Protein AF-A0A090X967-F1 (afdb_monomer_lite)

pLDDT: mean 77.28, std 18.99, range [38.06, 96.94]

Organism: Ixodes ricinus (NCBI:txid34613)

Structure (mmCIF, N/CA/C/O backbone):
data_AF-A0A090X967-F1
#
_entry.id   AF-A0A090X967-F1
#
loop_
_atom_site.group_PDB
_atom_site.id
_atom_site.type_symbol
_atom_site.label_atom_id
_atom_site.label_alt_id
_atom_site.label_comp_id
_atom_site.label_asym_id
_atom_site.label_entity_id
_atom_site.label_seq_id
_atom_site.pdbx_PDB_ins_code
_atom_site.Cartn_x
_atom_site.Cartn_y
_atom_site.Cartn_z
_atom_site.occupancy
_atom_site.B_iso_or_equiv
_atom_site.auth_seq_id
_atom_site.auth_comp_id
_atom_site.auth_asym_id
_atom_site.auth_atom_id
_atom_site.pdbx_PDB_model_num
ATOM 1 N N . CYS A 1 1 ? 17.872 -12.571 -24.829 1.00 38.84 1 CYS A N 1
ATOM 2 C CA . CYS A 1 1 ? 18.139 -11.143 -24.567 1.00 38.84 1 CYS A CA 1
ATOM 3 C C . CYS A 1 1 ? 17.683 -10.831 -23.149 1.00 38.84 1 CYS A C 1
ATOM 5 O O . CYS A 1 1 ? 16.483 -10.808 -22.916 1.00 38.84 1 CYS A O 1
ATOM 7 N N . ALA A 1 2 ? 18.601 -10.692 -22.192 1.00 49.22 2 ALA A N 1
ATOM 8 C CA . ALA A 1 2 ? 18.237 -10.235 -20.854 1.00 49.22 2 ALA A CA 1
ATOM 9 C C . ALA A 1 2 ? 18.097 -8.708 -20.913 1.00 49.22 2 ALA A C 1
ATOM 11 O O . ALA A 1 2 ? 19.083 -8.008 -21.132 1.00 49.22 2 ALA A O 1
ATOM 12 N N . HIS A 1 3 ? 16.870 -8.200 -20.824 1.00 57.50 3 HIS A N 1
ATOM 13 C CA . HIS A 1 3 ? 16.638 -6.767 -20.684 1.00 57.50 3 HIS A CA 1
ATOM 14 C C . HIS A 1 3 ? 16.935 -6.409 -19.226 1.00 57.50 3 HIS A C 1
ATOM 16 O O . HIS A 1 3 ? 16.287 -6.940 -18.323 1.00 57.50 3 HIS A O 1
ATOM 22 N N . SER A 1 4 ? 17.957 -5.587 -18.983 1.00 66.06 4 SER A N 1
ATOM 23 C CA . SER A 1 4 ? 18.242 -5.106 -17.631 1.00 66.06 4 SER A CA 1
ATOM 24 C C . SER A 1 4 ? 17.122 -4.152 -17.233 1.00 66.06 4 SER A C 1
ATOM 26 O O . SER A 1 4 ? 17.036 -3.060 -17.788 1.00 66.06 4 SER A O 1
ATOM 28 N N . ALA A 1 5 ? 16.258 -4.571 -16.305 1.00 74.19 5 ALA A N 1
ATOM 29 C CA . ALA A 1 5 ? 15.185 -3.725 -15.798 1.00 74.19 5 ALA A CA 1
ATOM 30 C C . ALA A 1 5 ? 15.775 -2.438 -15.206 1.00 74.19 5 ALA A C 1
ATOM 32 O O . ALA A 1 5 ? 16.724 -2.478 -14.416 1.00 74.19 5 ALA A O 1
ATOM 33 N N . THR A 1 6 ? 15.234 -1.297 -15.618 1.00 87.31 6 THR A N 1
ATOM 34 C CA . THR A 1 6 ? 15.674 0.013 -15.140 1.00 87.31 6 THR A CA 1
ATOM 35 C C . THR A 1 6 ? 14.967 0.380 -13.834 1.00 87.31 6 THR A C 1
ATOM 37 O O . THR A 1 6 ? 13.942 -0.200 -13.470 1.00 87.31 6 THR A O 1
ATOM 40 N N . VAL A 1 7 ? 15.482 1.392 -13.125 1.00 89.88 7 VAL A N 1
ATOM 41 C CA . VAL A 1 7 ? 14.782 1.984 -11.967 1.00 89.88 7 VAL A CA 1
ATOM 42 C C . VAL A 1 7 ? 13.392 2.479 -12.369 1.00 89.88 7 VAL A C 1
ATOM 44 O O . VAL A 1 7 ? 12.436 2.305 -11.618 1.00 89.88 7 VAL A O 1
ATOM 47 N N . HIS A 1 8 ? 13.262 3.031 -13.578 1.00 91.62 8 HIS A N 1
ATOM 48 C CA . HIS A 1 8 ? 11.984 3.482 -14.116 1.00 91.62 8 HIS A CA 1
ATOM 49 C C . HIS A 1 8 ? 10.975 2.331 -14.244 1.00 91.62 8 HIS A C 1
ATOM 51 O O . HIS A 1 8 ? 9.842 2.464 -13.785 1.00 91.62 8 HIS A O 1
ATOM 57 N N . ASP A 1 9 ? 11.398 1.180 -14.774 1.00 92.31 9 ASP A N 1
ATOM 58 C CA . ASP A 1 9 ? 10.531 0.001 -14.900 1.00 92.31 9 ASP A CA 1
ATOM 59 C C . ASP A 1 9 ? 10.082 -0.519 -13.530 1.00 92.31 9 ASP A C 1
ATOM 61 O O . ASP A 1 9 ? 8.912 -0.854 -13.335 1.00 92.31 9 ASP A O 1
ATOM 65 N N . ALA A 1 10 ? 10.997 -0.538 -12.555 1.00 92.00 10 ALA A N 1
ATOM 66 C CA . ALA A 1 10 ? 10.696 -0.953 -11.188 1.00 92.00 10 ALA A CA 1
ATOM 67 C C . ALA A 1 10 ? 9.695 -0.010 -10.501 1.00 92.00 10 ALA A C 1
ATOM 69 O O . ALA A 1 10 ? 8.735 -0.472 -9.883 1.00 92.00 10 ALA A O 1
ATOM 70 N N . ASN A 1 11 ? 9.880 1.305 -10.643 1.00 94.69 11 ASN A N 1
ATOM 71 C CA . ASN A 1 11 ? 8.948 2.297 -10.112 1.00 94.69 11 ASN A CA 1
ATOM 72 C C . ASN A 1 11 ? 7.555 2.139 -10.716 1.00 94.69 11 ASN A C 1
ATOM 74 O O . ASN A 1 11 ? 6.580 2.069 -9.971 1.00 94.69 11 ASN A O 1
ATOM 78 N N . ASN A 1 12 ? 7.470 2.031 -12.046 1.00 95.56 12 ASN A N 1
ATOM 79 C CA . ASN A 1 12 ? 6.201 1.861 -12.748 1.00 95.56 12 ASN A CA 1
ATOM 80 C C . ASN A 1 12 ? 5.485 0.598 -12.269 1.00 95.56 12 ASN A C 1
ATOM 82 O O . ASN A 1 12 ? 4.293 0.636 -11.977 1.00 95.56 12 ASN A O 1
ATOM 86 N N . PHE A 1 13 ? 6.218 -0.506 -12.117 1.00 94.69 13 PHE A N 1
ATOM 87 C CA . PHE A 1 13 ? 5.661 -1.741 -11.582 1.00 94.69 13 PHE A CA 1
ATOM 88 C C . PHE A 1 13 ? 5.079 -1.552 -10.173 1.00 94.69 13 PHE A C 1
ATOM 90 O O . PHE A 1 13 ? 3.937 -1.943 -9.924 1.00 94.69 13 PHE A O 1
ATOM 97 N N . VAL A 1 14 ? 5.835 -0.940 -9.253 1.00 95.31 14 VAL A N 1
ATOM 98 C CA . VAL A 1 14 ? 5.364 -0.681 -7.882 1.00 95.31 14 VAL A CA 1
ATOM 99 C C . VAL A 1 14 ? 4.130 0.218 -7.901 1.00 95.31 14 VAL A C 1
ATOM 101 O O . VAL A 1 14 ? 3.141 -0.095 -7.239 1.00 95.31 14 VAL A O 1
ATOM 104 N N . ASP A 1 15 ? 4.150 1.289 -8.689 1.00 96.69 15 ASP A N 1
ATOM 105 C CA . ASP A 1 15 ? 3.038 2.231 -8.795 1.00 96.69 15 ASP A CA 1
ATOM 106 C C . ASP A 1 15 ? 1.772 1.547 -9.339 1.00 96.69 15 ASP A C 1
ATOM 108 O O . ASP A 1 15 ? 0.689 1.724 -8.771 1.00 96.69 15 ASP A O 1
ATOM 112 N N . THR A 1 16 ? 1.896 0.686 -10.356 1.00 96.56 16 THR A N 1
ATOM 113 C CA . THR A 1 16 ? 0.791 -0.140 -10.873 1.00 96.56 16 THR A CA 1
ATOM 114 C C . THR A 1 16 ? 0.257 -1.096 -9.811 1.00 96.56 16 THR A C 1
ATOM 116 O O . THR A 1 16 ? -0.955 -1.195 -9.614 1.00 96.56 16 THR A O 1
ATOM 119 N N . VAL A 1 17 ? 1.129 -1.800 -9.086 1.00 96.19 17 VAL A N 1
ATOM 120 C CA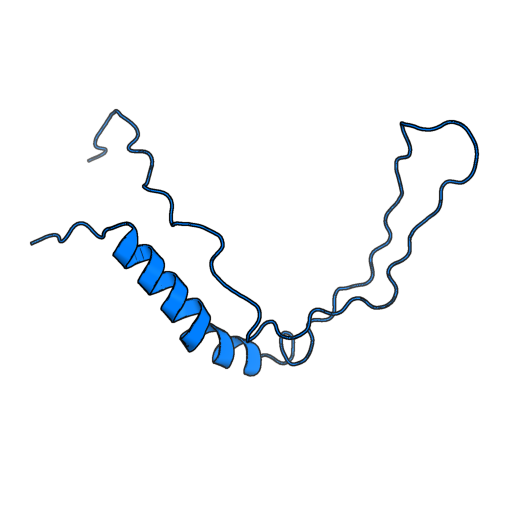 . VAL A 1 17 ? 0.695 -2.735 -8.039 1.00 96.19 17 VAL A CA 1
ATOM 121 C C . VAL A 1 17 ? -0.061 -2.001 -6.934 1.00 96.19 17 VAL A C 1
ATOM 123 O O . VAL A 1 17 ? -1.155 -2.430 -6.560 1.00 96.19 17 VAL A O 1
ATOM 126 N N . LEU A 1 18 ? 0.482 -0.887 -6.440 1.00 96.25 18 LEU A N 1
ATOM 127 C CA . LEU A 1 18 ? -0.128 -0.104 -5.366 1.00 96.25 18 LEU A CA 1
ATOM 128 C C . LEU A 1 18 ? -1.450 0.545 -5.792 1.00 96.25 18 LEU A C 1
ATOM 130 O O . LEU A 1 18 ? -2.367 0.630 -4.978 1.00 96.25 18 LEU A O 1
ATOM 134 N N . THR A 1 19 ? -1.568 0.964 -7.053 1.00 95.31 19 THR A N 1
ATOM 135 C CA . THR A 1 19 ? -2.745 1.695 -7.548 1.00 95.31 19 THR A CA 1
ATOM 136 C C . THR A 1 19 ? -3.848 0.772 -8.061 1.00 95.31 19 THR A C 1
ATOM 138 O O . THR A 1 19 ? -5.025 1.089 -7.912 1.00 95.31 19 THR A O 1
ATOM 141 N N . GLU A 1 20 ? -3.507 -0.375 -8.651 1.00 96.06 20 GLU A N 1
ATOM 142 C CA . GLU A 1 20 ? -4.489 -1.227 -9.334 1.00 96.06 20 GLU A CA 1
ATOM 143 C C . GLU A 1 20 ? -4.729 -2.564 -8.639 1.00 96.06 20 GLU A C 1
ATOM 145 O O . GLU A 1 20 ? -5.852 -3.069 -8.638 1.00 96.06 20 GLU A O 1
ATOM 150 N N . LYS A 1 21 ? -3.684 -3.177 -8.072 1.00 95.94 21 LYS A N 1
ATOM 151 C CA . LYS A 1 21 ? -3.759 -4.558 -7.564 1.00 95.94 21 LYS A CA 1
ATOM 152 C C . LYS A 1 21 ? -3.990 -4.614 -6.060 1.00 95.94 21 LYS A C 1
ATOM 154 O O . LYS A 1 21 ? -4.742 -5.463 -5.590 1.00 95.94 21 LYS A O 1
ATOM 159 N N . LEU A 1 22 ? -3.391 -3.698 -5.304 1.00 95.50 22 LEU A N 1
ATOM 160 C CA . LEU A 1 22 ? -3.551 -3.616 -3.855 1.00 95.50 22 LEU A CA 1
ATOM 161 C C . LEU A 1 22 ? -4.977 -3.224 -3.411 1.00 95.50 22 LEU A C 1
ATOM 163 O O . LEU A 1 22 ? -5.498 -3.887 -2.510 1.00 95.50 22 LEU A O 1
ATOM 167 N N . PRO A 1 23 ? -5.656 -2.224 -4.013 1.00 96.88 23 PRO A N 1
ATOM 168 C CA . PRO A 1 23 ? -6.970 -1.793 -3.538 1.00 96.88 23 PRO A CA 1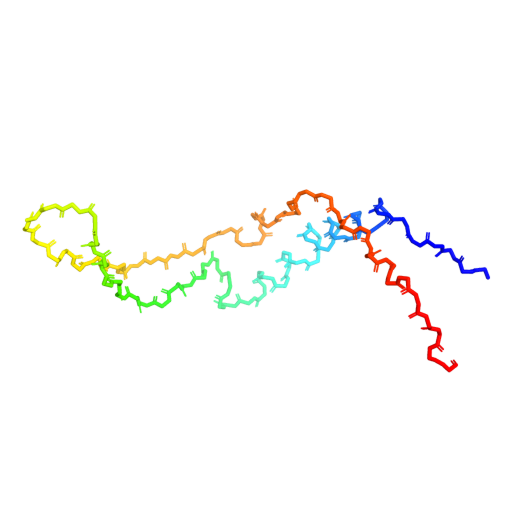
ATOM 169 C C . PRO A 1 23 ? -8.037 -2.900 -3.492 1.00 96.88 23 PRO A C 1
ATOM 171 O O . PRO A 1 23 ? -8.705 -3.014 -2.461 1.00 96.88 23 PRO A O 1
ATOM 174 N N . PRO A 1 24 ? -8.225 -3.748 -4.530 1.00 96.81 24 PRO A N 1
ATOM 175 C CA . PRO A 1 24 ? -9.224 -4.814 -4.463 1.00 96.81 24 PRO A CA 1
ATOM 176 C C . PRO A 1 24 ? -8.893 -5.857 -3.388 1.00 96.81 24 PRO A C 1
ATOM 178 O O . PRO A 1 24 ? -9.804 -6.333 -2.715 1.00 96.81 24 PRO A O 1
ATOM 181 N N . LEU A 1 25 ? -7.609 -6.159 -3.159 1.00 95.75 25 LEU A N 1
ATOM 182 C CA . LEU A 1 25 ? -7.182 -7.085 -2.103 1.00 95.75 25 LEU A CA 1
ATOM 183 C C . LEU A 1 25 ? -7.468 -6.529 -0.704 1.00 95.75 25 LEU A C 1
ATOM 185 O O . LEU A 1 25 ? -7.953 -7.250 0.166 1.00 95.75 25 LEU A O 1
ATOM 189 N N . VAL A 1 26 ? -7.214 -5.234 -0.491 1.00 95.94 26 VAL A N 1
ATOM 190 C CA . VAL A 1 26 ? -7.530 -4.555 0.772 1.00 95.94 26 VAL A CA 1
ATOM 191 C C . VAL A 1 26 ? -9.039 -4.552 1.013 1.00 95.94 26 VAL A C 1
ATOM 193 O O . VAL A 1 26 ? -9.481 -4.920 2.100 1.00 95.94 26 VAL A O 1
ATOM 196 N N . ARG A 1 27 ? -9.835 -4.198 -0.004 1.00 96.12 27 ARG A N 1
ATOM 197 C CA . ARG A 1 27 ? -11.305 -4.143 0.082 1.00 96.12 27 ARG A CA 1
ATOM 198 C C . ARG A 1 27 ? -11.955 -5.506 0.314 1.00 96.12 27 ARG A C 1
ATOM 200 O O . ARG A 1 27 ? -13.003 -5.564 0.949 1.00 96.12 27 ARG A O 1
ATOM 207 N N . ALA A 1 28 ? -11.338 -6.587 -0.160 1.00 96.94 28 ALA A N 1
ATOM 208 C CA . ALA A 1 28 ? -11.817 -7.949 0.068 1.00 96.94 28 ALA A CA 1
ATOM 209 C C . ALA A 1 28 ? -11.601 -8.441 1.514 1.00 96.94 28 ALA A C 1
ATOM 211 O O . ALA A 1 28 ? -12.221 -9.417 1.932 1.00 96.94 28 ALA A O 1
ATOM 212 N N . SER A 1 29 ? -10.734 -7.786 2.293 1.00 94.38 29 SER A N 1
ATOM 213 C CA . SER A 1 29 ? -10.399 -8.203 3.655 1.00 94.38 29 SER A CA 1
ATOM 214 C C . SER A 1 29 ? -11.170 -7.411 4.709 1.00 94.38 29 SER A C 1
ATOM 216 O O . SER A 1 29 ? -10.948 -6.215 4.898 1.00 94.38 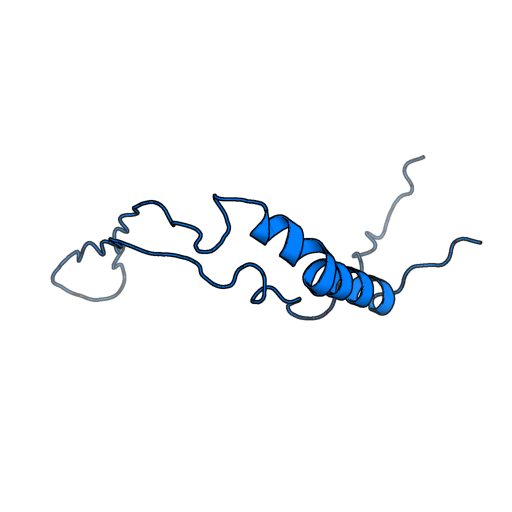29 SER A O 1
ATOM 218 N N . LEU A 1 30 ? -11.995 -8.108 5.496 1.00 92.00 30 LEU A N 1
ATOM 219 C CA . LEU A 1 30 ? -12.747 -7.525 6.619 1.00 92.00 30 LEU A CA 1
ATOM 220 C C . LEU A 1 30 ? -11.851 -6.965 7.738 1.00 92.00 30 LEU A C 1
ATOM 222 O O . LEU A 1 30 ? -12.289 -6.135 8.531 1.00 92.00 30 LEU A O 1
ATOM 226 N N . ASN A 1 31 ? -10.596 -7.416 7.814 1.00 91.50 31 ASN A N 1
ATOM 227 C CA . ASN A 1 31 ? -9.627 -6.921 8.793 1.00 91.50 31 ASN A CA 1
ATOM 228 C C . ASN A 1 31 ? -8.947 -5.621 8.342 1.00 91.50 31 ASN A C 1
ATOM 230 O O . ASN A 1 31 ? -8.385 -4.906 9.174 1.00 91.50 31 ASN A O 1
ATOM 234 N N . LEU A 1 32 ? -8.962 -5.336 7.035 1.00 92.19 32 LEU A N 1
ATOM 235 C CA . LEU A 1 32 ? -8.245 -4.210 6.438 1.00 92.19 32 LEU A CA 1
ATOM 236 C C . LEU A 1 32 ? -9.173 -3.099 5.933 1.00 92.19 32 LEU A C 1
ATOM 238 O O . LEU A 1 32 ? -8.767 -1.937 5.905 1.00 92.19 32 LEU A O 1
ATOM 242 N N . PHE A 1 33 ? -10.415 -3.433 5.578 1.00 94.00 33 PHE A N 1
ATOM 243 C CA . PHE A 1 33 ? -11.400 -2.502 5.041 1.00 94.00 33 PHE A CA 1
ATOM 244 C C . PHE A 1 33 ? -12.740 -2.593 5.796 1.00 94.00 33 PHE A C 1
ATOM 246 O O . PHE A 1 33 ? -13.159 -3.684 6.176 1.00 94.00 33 PHE A O 1
ATOM 253 N N . PRO A 1 34 ? -13.448 -1.468 6.026 1.00 92.69 34 PRO A N 1
ATOM 254 C CA . PRO A 1 34 ? -13.072 -0.087 5.689 1.00 92.69 34 PRO A CA 1
ATOM 255 C C . PRO A 1 34 ? -12.102 0.549 6.695 1.00 92.69 34 PRO A C 1
ATOM 257 O O . PRO A 1 34 ? -11.657 1.683 6.507 1.00 92.69 34 PRO A O 1
ATOM 260 N N . VAL A 1 35 ? -11.817 -0.146 7.800 1.00 91.44 35 VAL A N 1
ATOM 261 C CA . VAL A 1 35 ? -11.006 0.373 8.900 1.00 91.44 35 VAL A CA 1
ATOM 262 C C . VAL A 1 35 ? -10.127 -0.728 9.478 1.00 91.44 35 VAL A C 1
ATOM 264 O O . VAL A 1 35 ? -10.645 -1.697 10.031 1.00 91.44 35 VAL A O 1
ATOM 267 N N . VAL A 1 36 ? -8.811 -0.519 9.470 1.00 90.56 36 VAL A N 1
ATOM 268 C CA . VAL A 1 36 ? -7.874 -1.352 10.232 1.00 90.56 36 VAL A CA 1
ATOM 269 C C . VAL A 1 36 ? -7.924 -0.906 11.686 1.00 90.56 36 VAL A C 1
ATOM 271 O O . VAL A 1 36 ? -7.590 0.239 12.008 1.00 90.56 36 VAL A O 1
ATOM 274 N N . ARG A 1 37 ? -8.337 -1.793 12.589 1.00 86.81 37 ARG A N 1
ATOM 275 C CA . ARG A 1 37 ? -8.326 -1.500 14.027 1.00 86.81 37 ARG A CA 1
ATOM 276 C C . ARG A 1 37 ? -6.921 -1.714 14.572 1.00 86.81 37 ARG A C 1
ATOM 278 O O . ARG A 1 37 ? -6.411 -2.829 14.532 1.00 86.81 37 ARG A O 1
ATOM 285 N N . ILE A 1 38 ? -6.315 -0.659 15.112 1.00 83.19 38 ILE A N 1
ATOM 286 C CA . ILE A 1 38 ? -5.050 -0.799 15.831 1.00 83.19 38 ILE A CA 1
ATOM 287 C C . ILE A 1 38 ? -5.380 -1.296 17.242 1.00 83.19 38 ILE A C 1
ATOM 289 O O . ILE A 1 38 ? -6.229 -0.694 17.913 1.00 83.19 38 ILE A O 1
ATOM 293 N N . PRO A 1 39 ? -4.753 -2.390 17.703 1.00 80.50 39 PRO A N 1
ATOM 294 C CA . PRO A 1 39 ? -4.979 -2.896 19.045 1.00 80.50 39 PRO A CA 1
ATOM 295 C C . PRO A 1 39 ? -4.591 -1.856 20.097 1.00 80.50 39 PRO A C 1
ATOM 297 O O . PRO A 1 39 ? -3.784 -0.952 19.874 1.00 80.50 39 PRO A O 1
ATOM 300 N N . PHE A 1 40 ? -5.187 -1.996 21.274 1.00 77.31 40 PHE A N 1
ATOM 301 C CA . PHE A 1 40 ? -4.912 -1.119 22.398 1.00 77.31 40 PHE A CA 1
ATOM 302 C C . PHE A 1 40 ? -3.431 -1.180 22.796 1.00 77.31 40 PHE A C 1
ATOM 304 O O . PHE A 1 40 ? -2.902 -2.259 23.062 1.00 77.31 40 PHE A O 1
ATOM 311 N N . PHE A 1 41 ? -2.780 -0.019 22.895 1.00 74.38 41 PHE A N 1
ATOM 312 C CA . PHE A 1 41 ? -1.383 0.079 23.314 1.00 74.38 41 PHE A CA 1
ATOM 313 C C . PHE A 1 41 ? -1.194 1.190 24.355 1.00 74.38 41 PHE A C 1
ATOM 315 O O . PHE A 1 41 ? -1.748 2.288 24.235 1.00 74.38 41 PHE A O 1
ATOM 322 N N . LYS A 1 42 ? -0.397 0.903 25.393 1.00 71.69 42 LYS A N 1
ATOM 323 C CA . LYS A 1 42 ? 0.004 1.864 26.431 1.00 71.69 42 LYS A CA 1
ATOM 324 C C . LYS A 1 42 ? 1.482 2.186 26.266 1.00 71.69 42 LYS A C 1
ATOM 326 O O . LYS A 1 42 ? 2.323 1.305 26.420 1.00 71.69 42 LYS A O 1
ATOM 331 N N . PHE A 1 43 ? 1.798 3.452 26.025 1.00 68.88 43 PHE A N 1
ATOM 332 C CA . PHE A 1 43 ? 3.181 3.918 26.001 1.00 68.88 43 PHE A CA 1
ATOM 333 C C . PHE A 1 43 ? 3.566 4.463 27.378 1.00 68.88 43 PHE A C 1
ATOM 335 O O . PHE A 1 43 ? 2.835 5.265 27.967 1.00 68.88 43 PHE A O 1
ATOM 342 N N . ARG A 1 44 ? 4.736 4.065 27.887 1.00 67.38 44 ARG A N 1
ATOM 343 C CA . ARG A 1 44 ? 5.383 4.766 29.003 1.00 67.38 44 ARG A CA 1
ATOM 344 C C . ARG A 1 44 ? 6.328 5.809 28.421 1.00 67.38 44 ARG A C 1
ATOM 346 O O . ARG A 1 44 ? 7.253 5.467 27.691 1.00 67.38 44 ARG A O 1
ATOM 353 N N . ARG A 1 45 ? 6.095 7.085 28.729 1.00 61.41 45 ARG A N 1
ATOM 354 C CA . ARG A 1 45 ? 6.998 8.168 28.330 1.00 61.41 45 ARG A CA 1
ATOM 355 C C . ARG A 1 45 ? 8.279 8.070 29.171 1.00 61.41 45 ARG A C 1
ATOM 357 O O . ARG A 1 45 ? 8.250 8.351 30.365 1.00 61.41 45 ARG A O 1
ATOM 364 N N . CYS A 1 46 ? 9.400 7.684 28.564 1.00 53.75 46 CYS A N 1
ATOM 365 C CA . CYS A 1 46 ? 10.720 7.789 29.193 1.00 53.75 46 CYS A CA 1
ATOM 366 C C . CYS A 1 46 ? 11.208 9.240 29.095 1.00 53.75 46 CYS A C 1
ATOM 368 O O . CYS A 1 46 ? 11.944 9.606 28.183 1.00 53.75 46 CYS A O 1
ATOM 370 N N . GLN A 1 47 ? 10.763 10.091 30.016 1.00 52.09 47 GLN A N 1
ATOM 371 C CA . GLN A 1 47 ? 11.204 11.481 30.098 1.00 52.09 47 GLN A CA 1
ATOM 372 C C . GLN A 1 47 ? 12.606 11.532 30.728 1.00 52.09 47 GLN A C 1
ATOM 374 O O . GLN A 1 47 ? 12.747 11.719 31.929 1.00 52.09 47 GLN A O 1
ATOM 379 N N . LYS A 1 48 ? 13.658 11.319 29.924 1.00 52.19 48 LYS A N 1
ATOM 380 C CA . LYS A 1 48 ? 15.054 11.536 30.361 1.00 52.19 48 LYS A CA 1
ATOM 381 C C . LYS A 1 48 ? 15.513 12.994 30.233 1.00 52.19 48 LYS A C 1
ATOM 383 O O . LYS A 1 48 ? 16.621 13.310 30.645 1.00 52.19 48 LYS A O 1
ATOM 388 N N . LEU A 1 49 ? 14.682 13.881 29.684 1.00 51.69 49 LEU A N 1
ATOM 389 C CA . LEU A 1 49 ? 15.085 15.248 29.359 1.00 51.69 49 LEU A CA 1
ATOM 390 C C . LEU A 1 49 ? 13.952 16.251 29.610 1.00 51.69 49 LEU A C 1
ATOM 392 O O . LEU A 1 49 ? 13.416 16.825 28.678 1.00 51.69 49 LEU A O 1
ATOM 396 N N . LEU A 1 50 ? 13.507 16.389 30.857 1.00 46.78 50 LEU A N 1
ATOM 397 C CA . LEU A 1 50 ? 13.110 17.675 31.445 1.00 46.78 50 LEU A CA 1
ATOM 398 C C . LEU A 1 50 ? 12.704 17.427 32.897 1.00 46.78 50 LEU A C 1
ATOM 400 O O . LEU A 1 50 ? 11.996 16.472 33.209 1.00 46.78 50 LEU A O 1
ATOM 404 N N . GLN A 1 51 ? 13.211 18.290 33.763 1.00 50.34 51 GLN A N 1
ATOM 405 C CA . GLN A 1 51 ? 13.023 18.299 35.203 1.00 50.34 51 GLN A CA 1
ATOM 406 C C . GLN A 1 51 ? 11.549 18.186 35.611 1.00 50.34 51 GLN A C 1
ATOM 408 O O . GLN A 1 51 ? 10.704 18.844 35.022 1.00 50.34 51 GLN A O 1
ATOM 413 N N . ARG A 1 52 ? 11.331 17.421 36.692 1.00 50.16 52 ARG A N 1
ATOM 414 C CA . ARG A 1 52 ? 10.190 17.438 37.624 1.00 50.16 52 ARG A CA 1
ATOM 415 C C . ARG A 1 52 ? 8.773 17.298 37.024 1.00 50.16 52 ARG A C 1
ATOM 417 O O . ARG A 1 52 ? 8.334 18.053 36.180 1.00 50.16 52 ARG A O 1
ATOM 424 N N . THR A 1 53 ? 8.067 16.348 37.643 1.00 48.00 53 THR A N 1
ATOM 425 C CA . THR A 1 53 ? 6.613 16.115 37.698 1.00 48.00 53 THR A CA 1
ATOM 426 C C . THR A 1 53 ? 5.919 15.428 36.506 1.00 48.00 53 THR A C 1
ATOM 428 O O . THR A 1 53 ? 5.886 15.889 35.374 1.00 48.00 53 THR A O 1
ATOM 431 N N . ALA A 1 54 ? 5.288 14.299 36.862 1.00 48.38 54 ALA A N 1
ATOM 432 C CA . ALA A 1 54 ? 4.331 13.475 36.123 1.00 48.38 54 ALA A CA 1
ATOM 433 C C . ALA A 1 54 ? 4.866 12.592 34.974 1.00 48.38 54 ALA A C 1
ATOM 435 O O . ALA A 1 54 ? 4.884 12.966 33.801 1.00 48.38 54 ALA A O 1
ATOM 436 N N . THR A 1 55 ? 5.133 11.321 35.301 1.00 51.25 55 THR A N 1
ATOM 437 C CA . THR A 1 55 ? 5.061 10.187 34.364 1.00 51.25 55 THR A CA 1
ATOM 438 C C . THR A 1 55 ? 3.643 10.085 33.792 1.00 51.25 55 THR A C 1
ATOM 440 O O . THR A 1 55 ? 2.792 9.330 34.259 1.00 51.25 55 THR A O 1
ATOM 443 N N . SER A 1 56 ? 3.359 10.879 32.765 1.00 57.50 56 SER A N 1
ATOM 444 C CA . SER A 1 56 ? 2.092 10.821 32.043 1.00 57.50 56 SER A CA 1
ATOM 445 C C . SER A 1 56 ? 2.049 9.542 31.202 1.00 57.50 56 SER A C 1
ATOM 447 O O . SER A 1 56 ? 2.808 9.359 30.250 1.00 57.50 56 SER A O 1
ATOM 449 N N . THR A 1 57 ? 1.164 8.617 31.581 1.00 58.28 57 THR A N 1
ATOM 450 C CA . THR A 1 57 ? 0.877 7.424 30.777 1.00 58.28 57 THR A CA 1
ATOM 451 C C . THR A 1 57 ? -0.088 7.824 29.669 1.00 58.28 57 THR A C 1
ATOM 453 O O . THR A 1 57 ? -1.252 8.124 29.931 1.00 58.28 57 THR A O 1
ATOM 456 N N . LEU A 1 58 ? 0.385 7.833 28.424 1.00 62.75 58 LEU A N 1
ATOM 457 C CA . LEU A 1 58 ? -0.464 8.108 27.269 1.00 62.75 58 LEU A CA 1
ATOM 458 C C . LEU A 1 58 ? -1.174 6.815 26.863 1.00 62.75 58 LEU A C 1
ATOM 460 O O . LEU A 1 58 ? -0.539 5.800 26.569 1.00 62.75 58 LEU A O 1
ATOM 464 N N . THR A 1 59 ? -2.505 6.852 26.876 1.00 60.97 59 THR A N 1
ATOM 465 C CA . THR A 1 59 ? -3.347 5.708 26.514 1.00 60.97 59 THR A CA 1
ATOM 466 C C . THR A 1 59 ? -4.063 5.995 25.202 1.00 60.97 59 THR A C 1
ATOM 468 O O . THR A 1 59 ? -4.945 6.851 25.152 1.00 60.97 59 THR A O 1
ATOM 471 N N . LEU A 1 60 ? -3.731 5.248 24.149 1.00 64.56 60 LEU A N 1
ATOM 472 C CA . LEU A 1 60 ? -4.437 5.323 22.872 1.00 64.56 60 LEU A CA 1
ATOM 473 C C . LEU A 1 60 ? -5.656 4.399 22.924 1.00 64.56 60 LEU A C 1
ATOM 475 O O . LEU A 1 60 ? -5.524 3.179 22.860 1.00 64.56 60 LEU A O 1
ATOM 479 N N . ARG A 1 61 ? -6.856 4.967 23.107 1.00 59.75 61 ARG A N 1
ATOM 480 C CA . ARG A 1 61 ? -8.062 4.152 23.341 1.00 59.75 61 ARG A CA 1
ATOM 481 C C . ARG A 1 61 ? -8.735 3.621 22.076 1.00 59.75 61 ARG A C 1
ATOM 483 O O . ARG A 1 61 ? -9.344 2.565 22.169 1.00 59.75 61 ARG A O 1
ATOM 490 N N . ARG A 1 62 ? -8.640 4.291 20.922 1.00 65.31 62 ARG A N 1
ATOM 491 C CA . ARG A 1 62 ? -9.287 3.859 19.664 1.00 65.31 62 ARG A CA 1
ATOM 492 C C . ARG A 1 62 ? -8.568 4.451 18.453 1.00 65.31 62 ARG A C 1
ATOM 494 O O . ARG A 1 62 ? -8.977 5.493 17.952 1.00 65.31 62 ARG A O 1
ATOM 501 N N . VAL A 1 63 ? -7.486 3.813 18.015 1.00 74.38 63 VAL A N 1
ATOM 502 C CA . VAL A 1 63 ? -6.772 4.224 16.797 1.00 74.38 63 VAL A CA 1
ATOM 503 C C . VAL A 1 63 ? -7.163 3.290 15.664 1.00 74.38 63 VAL A C 1
ATOM 505 O O . VAL A 1 63 ? -7.298 2.080 15.845 1.00 74.38 63 VAL A O 1
ATOM 508 N N . ALA A 1 64 ? -7.407 3.880 14.506 1.00 84.88 64 ALA A N 1
ATOM 509 C CA . ALA A 1 64 ? -7.930 3.200 13.343 1.00 84.88 64 ALA A CA 1
ATOM 510 C C . ALA A 1 64 ? -7.256 3.772 12.098 1.00 84.88 64 ALA A C 1
ATOM 512 O O . ALA A 1 64 ? -7.180 4.992 11.953 1.00 84.88 64 ALA A O 1
ATOM 513 N N . ILE A 1 65 ? -6.792 2.900 11.206 1.00 88.69 65 ILE A N 1
ATOM 514 C CA . ILE A 1 65 ? -6.284 3.302 9.893 1.00 88.69 65 ILE A CA 1
ATOM 515 C C . ILE A 1 65 ? -7.456 3.231 8.923 1.00 88.69 65 ILE A C 1
ATOM 517 O O . ILE A 1 65 ? -8.132 2.207 8.825 1.00 88.69 65 ILE A O 1
ATOM 521 N N . ARG A 1 66 ? -7.712 4.338 8.232 1.00 92.31 66 ARG A N 1
ATOM 522 C CA . ARG A 1 66 ? -8.702 4.432 7.156 1.00 92.31 66 ARG A CA 1
ATOM 523 C C . ARG A 1 66 ? -7.984 4.580 5.827 1.00 92.31 66 ARG A C 1
ATOM 525 O O . ARG A 1 66 ? -6.823 4.984 5.806 1.00 92.31 66 ARG A O 1
ATOM 532 N N . ASN A 1 67 ? -8.707 4.316 4.742 1.00 93.38 67 ASN A N 1
ATOM 533 C CA . ASN A 1 67 ? -8.248 4.575 3.379 1.00 93.38 67 ASN A CA 1
ATOM 534 C C . ASN A 1 67 ? -6.965 3.810 3.017 1.00 93.38 67 ASN A C 1
ATOM 536 O O . ASN A 1 67 ? -6.165 4.299 2.227 1.00 93.38 67 ASN A O 1
ATOM 540 N N . LEU A 1 68 ? -6.741 2.620 3.590 1.00 92.62 68 LEU A N 1
ATOM 541 C CA . LEU A 1 68 ? -5.580 1.791 3.245 1.00 92.62 68 LEU A CA 1
ATOM 542 C C . LEU A 1 68 ? -5.609 1.361 1.768 1.00 92.62 68 LEU A C 1
ATOM 544 O O . LEU A 1 68 ? -4.566 1.171 1.157 1.00 92.62 68 LEU A O 1
ATOM 548 N N . ASP A 1 69 ? -6.800 1.251 1.186 1.00 93.31 69 ASP A N 1
ATOM 549 C CA . ASP A 1 69 ? -7.024 0.900 -0.212 1.00 93.31 69 ASP A CA 1
ATOM 550 C C . ASP A 1 69 ? -6.651 2.018 -1.195 1.00 93.31 69 ASP A C 1
ATOM 552 O O . ASP A 1 69 ? -6.441 1.728 -2.363 1.00 93.31 69 ASP A O 1
ATOM 556 N N . ILE A 1 70 ? -6.577 3.280 -0.757 1.00 93.00 70 ILE A N 1
ATOM 557 C CA . ILE A 1 70 ? -6.306 4.433 -1.643 1.00 93.00 70 ILE A CA 1
ATOM 558 C C . ILE A 1 70 ? -5.150 5.328 -1.176 1.00 93.00 70 ILE A C 1
ATOM 560 O O . ILE A 1 70 ? -4.678 6.184 -1.924 1.00 93.00 70 ILE A O 1
ATOM 564 N N . GLY A 1 71 ? -4.721 5.181 0.075 1.00 90.12 71 GLY A N 1
ATOM 565 C CA . GLY A 1 71 ? -3.747 6.055 0.723 1.00 90.12 71 GLY A CA 1
ATOM 566 C C . GLY A 1 71 ? -2.299 5.601 0.565 1.00 90.12 71 GLY A C 1
ATOM 567 O O . GLY A 1 71 ? -1.394 6.373 0.872 1.00 90.12 71 GLY A O 1
ATOM 568 N N . VAL A 1 72 ? -2.060 4.371 0.102 1.00 92.44 72 VAL A N 1
ATOM 569 C CA . VAL A 1 72 ? -0.706 3.829 -0.069 1.00 92.44 72 VAL A CA 1
ATOM 570 C C . VAL A 1 72 ? -0.141 4.266 -1.415 1.00 92.44 72 VAL A C 1
ATOM 572 O O . VAL A 1 72 ? -0.756 4.052 -2.455 1.00 92.44 72 VAL A O 1
ATOM 575 N N . ARG A 1 73 ? 1.045 4.877 -1.387 1.00 94.50 73 ARG A N 1
ATOM 576 C CA . ARG A 1 73 ? 1.796 5.315 -2.569 1.00 94.50 73 ARG A CA 1
ATOM 577 C C . ARG A 1 73 ? 3.285 5.105 -2.339 1.00 94.50 73 ARG A C 1
ATOM 579 O O . ARG A 1 73 ? 3.738 5.094 -1.193 1.00 94.50 73 ARG A O 1
ATOM 586 N N . ARG A 1 74 ? 4.039 4.957 -3.426 1.00 94.25 74 ARG A N 1
ATOM 587 C CA . ARG A 1 74 ? 5.496 4.865 -3.377 1.00 94.25 74 ARG A CA 1
ATOM 588 C C . ARG A 1 74 ? 6.086 6.162 -2.815 1.00 94.25 74 ARG A C 1
ATOM 590 O O . ARG A 1 74 ? 5.667 7.259 -3.181 1.00 94.25 74 ARG A O 1
ATOM 597 N N . MET A 1 75 ? 7.055 6.025 -1.912 1.00 94.12 75 MET A N 1
ATOM 598 C CA . MET A 1 75 ? 7.798 7.148 -1.343 1.00 94.12 75 MET A CA 1
ATOM 599 C C . MET A 1 75 ? 9.208 7.171 -1.933 1.00 94.12 75 MET A C 1
ATOM 601 O O . MET A 1 75 ? 10.054 6.373 -1.540 1.00 94.12 75 MET A O 1
ATOM 605 N N . GLY A 1 76 ? 9.452 8.104 -2.854 1.00 93.06 76 GLY A N 1
ATOM 606 C CA . GLY A 1 76 ? 10.742 8.237 -3.532 1.00 93.06 76 GLY A CA 1
ATOM 607 C C . GLY A 1 76 ? 11.017 7.132 -4.555 1.00 93.06 7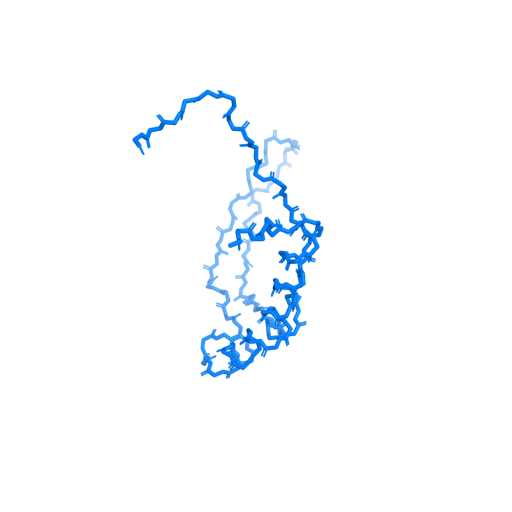6 GLY A C 1
ATOM 608 O O . GLY A 1 76 ? 10.169 6.288 -4.832 1.00 93.06 76 GLY A O 1
ATOM 609 N N . GLU A 1 77 ? 12.203 7.164 -5.150 1.00 92.12 77 GLU A N 1
ATOM 610 C CA . GLU A 1 77 ? 12.610 6.262 -6.233 1.00 92.12 77 GLU A CA 1
ATOM 611 C C . GLU A 1 77 ? 13.090 4.901 -5.714 1.00 92.12 77 GLU A C 1
ATOM 613 O O . GLU A 1 77 ? 13.683 4.802 -4.635 1.00 92.12 77 GLU A O 1
ATOM 618 N N . CYS A 1 78 ? 12.871 3.847 -6.503 1.00 90.31 78 CYS A N 1
ATOM 619 C CA . CYS A 1 78 ? 13.475 2.545 -6.257 1.00 90.31 78 CYS A CA 1
ATOM 620 C C . CYS A 1 78 ? 15.007 2.664 -6.235 1.00 90.31 78 CYS A C 1
ATOM 622 O O . CYS A 1 78 ? 15.624 3.278 -7.105 1.00 90.31 78 CYS A O 1
ATOM 624 N N . GLN A 1 79 ? 15.631 2.053 -5.229 1.00 87.62 79 GLN A N 1
ATOM 625 C CA . GLN A 1 79 ? 17.085 2.050 -5.107 1.00 87.62 79 GLN A CA 1
ATOM 626 C C . GLN A 1 79 ? 17.693 1.036 -6.075 1.00 87.62 79 GLN A C 1
ATOM 628 O O . GLN A 1 79 ? 17.239 -0.106 -6.160 1.00 87.62 79 GLN A O 1
ATOM 633 N N . VAL A 1 80 ? 18.747 1.450 -6.779 1.00 81.50 80 VAL A N 1
ATOM 634 C CA . VAL A 1 80 ? 19.579 0.529 -7.557 1.00 81.50 80 VAL A CA 1
ATOM 635 C C . VAL A 1 80 ? 20.264 -0.422 -6.573 1.00 81.50 80 VAL A C 1
ATOM 637 O O . VAL A 1 80 ? 20.804 0.056 -5.569 1.00 81.50 80 VAL A O 1
A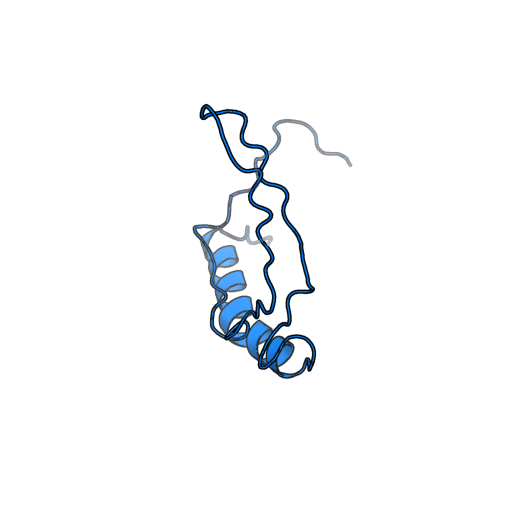TOM 640 N N . PRO A 1 81 ? 20.260 -1.745 -6.818 1.00 74.00 81 PRO A N 1
ATOM 641 C CA . PRO A 1 81 ? 21.006 -2.673 -5.984 1.00 74.00 81 PRO A CA 1
ATOM 642 C C . PRO A 1 81 ? 22.461 -2.217 -5.895 1.00 74.00 81 PRO A C 1
ATOM 644 O O . PRO A 1 81 ? 23.104 -1.986 -6.920 1.00 74.00 81 PRO A O 1
ATOM 647 N N . ALA A 1 82 ? 22.988 -2.090 -4.677 1.00 65.75 82 ALA A N 1
ATOM 648 C CA . ALA A 1 82 ? 24.419 -1.922 -4.501 1.00 65.75 82 ALA A CA 1
ATOM 649 C C . ALA A 1 82 ? 25.082 -3.186 -5.055 1.00 65.75 82 ALA A C 1
ATOM 651 O O . ALA A 1 82 ? 24.968 -4.259 -4.458 1.00 65.75 82 ALA A O 1
ATOM 652 N N . VAL A 1 83 ? 25.722 -3.083 -6.221 1.00 62.28 83 VAL A N 1
ATOM 653 C CA . VAL A 1 83 ? 26.593 -4.143 -6.719 1.00 62.28 83 VAL A CA 1
ATOM 654 C C . VAL A 1 83 ? 27.674 -4.292 -5.658 1.00 62.28 83 VAL A C 1
ATOM 656 O O . VAL A 1 83 ? 28.519 -3.413 -5.506 1.00 62.28 83 VAL A O 1
ATOM 659 N N . LYS A 1 84 ? 27.609 -5.360 -4.856 1.00 52.75 84 LYS A N 1
ATOM 660 C CA . LYS A 1 84 ? 28.755 -5.733 -4.037 1.00 52.75 84 LYS A CA 1
ATOM 661 C C . LYS A 1 84 ? 29.869 -6.052 -5.022 1.00 52.75 84 LYS A C 1
ATOM 663 O O . LYS A 1 84 ? 29.775 -7.026 -5.764 1.00 52.75 84 LYS A O 1
ATOM 668 N N . GLU A 1 85 ? 30.882 -5.198 -5.067 1.00 50.09 85 GLU A N 1
ATOM 669 C CA . GLU A 1 85 ? 32.137 -5.525 -5.722 1.00 50.09 85 GLU A CA 1
ATOM 670 C C . GLU A 1 85 ? 32.650 -6.833 -5.101 1.00 50.09 85 GLU A C 1
ATOM 672 O O . GLU A 1 85 ? 32.930 -6.895 -3.904 1.00 50.09 85 GLU A O 1
ATOM 677 N N . GLY A 1 86 ? 32.713 -7.893 -5.908 1.00 51.12 86 GLY A N 1
ATOM 678 C CA . GLY A 1 86 ? 33.428 -9.118 -5.565 1.00 51.12 86 GLY A CA 1
ATOM 679 C C . GLY A 1 86 ? 32.581 -10.384 -5.422 1.00 51.12 86 GLY A C 1
ATOM 680 O O . GLY A 1 86 ? 31.994 -10.638 -4.374 1.00 51.12 86 GLY A O 1
ATOM 681 N N . HIS A 1 87 ? 32.753 -11.233 -6.440 1.00 38.06 87 HIS A N 1
ATOM 682 C CA . HIS A 1 87 ? 32.643 -12.698 -6.490 1.00 38.06 87 HIS A CA 1
ATOM 683 C C . HIS A 1 87 ? 31.352 -13.296 -7.076 1.00 38.06 87 HIS A C 1
ATOM 685 O O . HIS A 1 87 ? 30.293 -13.220 -6.453 1.00 38.06 87 HIS A O 1
ATOM 691 N N . PRO A 1 88 ? 31.447 -13.968 -8.245 1.00 42.78 88 PRO A N 1
ATOM 692 C CA . PRO A 1 88 ? 30.406 -14.869 -8.704 1.00 42.78 88 PRO A CA 1
ATOM 693 C C . PRO A 1 88 ? 30.475 -16.147 -7.859 1.00 42.78 88 PRO A C 1
ATOM 695 O O . PRO A 1 88 ? 31.468 -16.873 -7.906 1.00 42.78 88 PRO A O 1
ATOM 698 N N . GLU A 1 89 ? 29.432 -16.439 -7.084 1.00 47.38 89 GLU A N 1
ATOM 699 C CA . GLU A 1 89 ? 29.198 -17.819 -6.665 1.00 47.38 89 GLU A CA 1
ATOM 700 C C . GLU A 1 89 ? 28.421 -18.552 -7.762 1.00 47.38 89 GLU A C 1
ATOM 702 O O . GLU A 1 89 ? 27.213 -18.371 -7.906 1.00 47.38 89 GLU A O 1
ATOM 707 N N . ARG A 1 90 ? 29.189 -19.419 -8.435 1.00 38.47 90 ARG A N 1
ATOM 708 C CA . ARG A 1 90 ? 28.837 -20.606 -9.234 1.00 38.47 90 ARG A CA 1
ATOM 709 C C . ARG A 1 90 ? 28.367 -20.404 -10.671 1.00 38.47 90 ARG A C 1
ATOM 711 O O . ARG A 1 90 ? 27.227 -19.956 -10.897 1.00 38.47 90 ARG A O 1
#

Foldseek 3Di:
DDDDQDLVNVQVVQQCCLQPVQLVVQCVDPCRPQKNWDDWDWDFDPCPDDDDDDRDIDTDDTDIDGPSSPPDDDDDTDDDPDPPPDDDDD

Radius of gyration: 21.84 Å; chains: 1; bounding box: 46×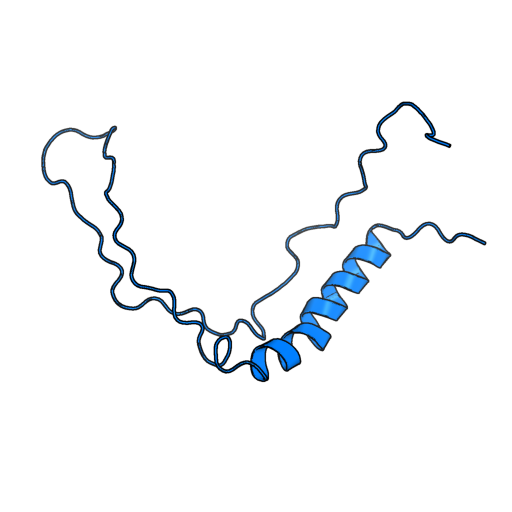39×62 Å

Secondary structure (DSSP, 8-state):
------HHHHHHHHHHIIIIIHHHHHHH-TTTSSEEEEPPEEEE----SS-SS---EEEE--EEEE-HHHH----SPPPPP---SS----

Sequence (90 aa):
CAHSATVHDANNFVDTVLTEKLPPLVRASLNLFPVVRIPFFKFRRCQKLLQRTATSTLTLRRVAIRNLDIGVRRMGECQVPAVKEGHPER